Protein AF-A0A2U1PQ54-F1 (afdb_monomer_lite)

Sequence (69 aa):
MDSTAAIGIDLGTTYSCVAVWKNDRIEIVPNDQGNRTTPSCVAYTPTDRLIGDAAKNQQAMNPTNTIFG

Structure (mmCIF, N/CA/C/O backbone):
data_AF-A0A2U1PQ54-F1
#
_entry.id   AF-A0A2U1PQ54-F1
#
loop_
_atom_site.group_PDB
_atom_site.id
_atom_site.type_symbol
_atom_site.label_atom_id
_atom_site.label_alt_id
_atom_site.label_comp_id
_atom_site.label_asym_id
_atom_site.label_entity_id
_atom_site.label_seq_id
_atom_site.pdbx_PDB_ins_code
_atom_site.Cartn_x
_atom_site.Cartn_y
_atom_site.Cartn_z
_atom_site.occupancy
_atom_site.B_iso_or_equiv
_atom_site.auth_seq_id
_atom_site.auth_comp_id
_atom_site.auth_asym_id
_atom_site.auth_atom_id
_atom_site.pdbx_PDB_model_num
ATOM 1 N N . MET A 1 1 ? 7.201 -20.150 -21.753 1.00 50.16 1 MET A N 1
ATOM 2 C CA . MET A 1 1 ? 8.018 -19.613 -20.650 1.00 50.16 1 MET A CA 1
ATOM 3 C C . MET A 1 1 ? 7.180 -18.542 -19.999 1.00 50.16 1 MET A C 1
ATOM 5 O O . MET A 1 1 ? 6.927 -17.533 -20.642 1.00 50.16 1 MET A O 1
ATOM 9 N N . ASP A 1 2 ? 6.651 -18.816 -18.813 1.00 57.62 2 ASP A N 1
ATOM 10 C CA . ASP A 1 2 ? 5.975 -17.786 -18.031 1.00 57.62 2 ASP A CA 1
ATOM 11 C C . ASP A 1 2 ? 7.081 -16.855 -17.520 1.00 57.62 2 ASP A C 1
ATOM 13 O O . ASP A 1 2 ? 7.905 -17.253 -16.697 1.00 57.62 2 ASP A O 1
ATOM 17 N N . SER A 1 3 ? 7.242 -15.695 -18.157 1.00 67.50 3 SER A N 1
ATOM 18 C CA . SER A 1 3 ? 8.278 -14.741 -17.770 1.00 67.50 3 SER A CA 1
ATOM 19 C C . SER A 1 3 ? 7.784 -14.039 -16.516 1.00 67.50 3 SER A C 1
ATOM 21 O O . SER A 1 3 ? 6.949 -13.139 -16.587 1.00 67.50 3 SER A O 1
ATOM 23 N N . THR A 1 4 ? 8.273 -14.477 -15.358 1.00 79.50 4 THR A N 1
ATOM 24 C CA . THR A 1 4 ? 8.092 -13.753 -14.103 1.00 79.50 4 THR A CA 1
ATOM 25 C C . THR A 1 4 ? 8.696 -12.360 -14.262 1.00 79.50 4 THR A C 1
ATOM 27 O O . THR A 1 4 ? 9.913 -12.195 -14.338 1.00 79.50 4 THR A O 1
ATOM 30 N N . ALA A 1 5 ? 7.831 -11.351 -14.377 1.00 89.25 5 ALA A N 1
ATOM 31 C CA . ALA A 1 5 ? 8.240 -9.958 -14.473 1.00 89.25 5 ALA A CA 1
ATOM 32 C C . ALA A 1 5 ? 8.772 -9.476 -13.116 1.00 89.25 5 ALA A C 1
ATOM 34 O O . ALA A 1 5 ? 8.178 -9.758 -12.073 1.00 89.25 5 ALA A O 1
ATOM 35 N N . ALA A 1 6 ? 9.884 -8.739 -13.123 1.00 94.56 6 ALA A N 1
ATOM 36 C CA . ALA A 1 6 ? 10.408 -8.122 -11.912 1.00 94.56 6 ALA A CA 1
ATOM 37 C C . ALA A 1 6 ? 9.479 -6.990 -11.447 1.00 94.56 6 ALA A C 1
ATOM 39 O O . ALA A 1 6 ? 8.987 -6.207 -12.267 1.00 94.56 6 ALA A O 1
ATOM 40 N N . ILE A 1 7 ? 9.279 -6.891 -10.132 1.00 97.25 7 ILE A N 1
ATOM 41 C CA . ILE A 1 7 ? 8.511 -5.819 -9.495 1.00 97.25 7 ILE A CA 1
ATOM 42 C C . ILE A 1 7 ? 9.417 -4.974 -8.602 1.00 97.25 7 ILE A C 1
ATOM 44 O O . ILE A 1 7 ? 10.285 -5.499 -7.906 1.00 97.25 7 ILE A O 1
ATOM 48 N N . GLY A 1 8 ? 9.203 -3.664 -8.625 1.00 97.69 8 GLY A N 1
ATOM 49 C CA . GLY A 1 8 ? 9.772 -2.719 -7.672 1.00 97.69 8 GLY A CA 1
ATOM 50 C C . GLY A 1 8 ? 8.673 -2.232 -6.739 1.00 97.69 8 GLY A C 1
ATOM 51 O O . GLY A 1 8 ? 7.603 -1.850 -7.210 1.00 97.69 8 GLY A O 1
ATOM 52 N N . ILE A 1 9 ? 8.928 -2.255 -5.434 1.00 98.12 9 ILE A N 1
ATOM 53 C CA . ILE A 1 9 ? 7.991 -1.761 -4.424 1.00 98.12 9 ILE A CA 1
ATOM 54 C C . ILE A 1 9 ? 8.693 -0.665 -3.634 1.00 98.12 9 ILE A C 1
ATOM 56 O O . ILE A 1 9 ? 9.742 -0.902 -3.036 1.00 98.12 9 ILE A O 1
ATOM 60 N N . ASP A 1 10 ? 8.093 0.518 -3.637 1.00 97.94 10 ASP A N 1
ATOM 61 C CA . ASP A 1 10 ? 8.442 1.611 -2.739 1.00 97.94 10 ASP A CA 1
ATOM 62 C C . ASP A 1 10 ? 7.480 1.581 -1.546 1.00 97.94 10 ASP A C 1
ATOM 64 O O . ASP A 1 10 ? 6.271 1.765 -1.713 1.00 97.94 10 ASP A O 1
ATOM 68 N N . LEU A 1 11 ? 8.018 1.291 -0.359 1.00 97.12 11 LEU A N 1
ATOM 69 C CA . LEU A 1 11 ? 7.277 1.208 0.901 1.00 97.12 11 LEU A CA 1
ATOM 70 C C . LEU A 1 11 ? 7.428 2.515 1.678 1.00 97.12 11 LEU A C 1
ATOM 72 O O . LEU A 1 11 ? 8.105 2.580 2.705 1.00 97.12 11 LEU A O 1
ATOM 76 N N . GLY A 1 12 ? 6.803 3.568 1.157 1.00 97.31 12 GLY A N 1
ATOM 77 C CA . GLY A 1 12 ? 6.784 4.868 1.806 1.00 97.31 12 GLY A CA 1
ATOM 78 C C . GLY A 1 12 ? 5.884 4.896 3.042 1.00 97.31 12 GLY A C 1
ATOM 79 O O . GLY A 1 12 ? 4.889 4.180 3.148 1.00 97.31 12 GLY A O 1
ATOM 80 N N . THR A 1 13 ? 6.221 5.797 3.959 1.00 97.12 13 THR A N 1
ATOM 81 C CA . THR A 1 13 ? 5.514 6.087 5.215 1.00 97.12 13 THR A CA 1
ATOM 82 C C . THR A 1 13 ? 4.016 6.364 5.000 1.00 97.12 13 THR A C 1
ATOM 84 O O . THR A 1 13 ? 3.165 5.673 5.543 1.00 97.12 13 THR A O 1
ATOM 87 N N . THR A 1 14 ? 3.658 7.317 4.129 1.00 97.19 14 THR A N 1
ATOM 88 C CA . THR A 1 14 ? 2.243 7.672 3.874 1.00 97.19 14 THR A CA 1
ATOM 89 C C . THR A 1 14 ? 1.627 6.919 2.696 1.00 97.19 14 THR A C 1
ATOM 91 O O . THR A 1 14 ? 0.439 6.593 2.713 1.00 97.19 14 THR A O 1
ATOM 94 N N . TYR A 1 15 ? 2.412 6.668 1.652 1.00 98.00 15 TYR A N 1
ATOM 95 C CA . TYR A 1 15 ? 1.957 5.998 0.440 1.00 98.00 15 TYR A CA 1
ATOM 96 C C . TYR A 1 15 ? 3.010 5.014 -0.035 1.00 98.00 15 TYR A C 1
ATOM 98 O O . TYR A 1 15 ? 4.203 5.302 0.021 1.00 98.00 15 TYR A O 1
ATOM 106 N N . SER A 1 16 ? 2.537 3.898 -0.567 1.00 98.44 16 SER A N 1
ATOM 107 C CA . SER A 1 16 ? 3.344 2.916 -1.271 1.00 98.44 16 SER A CA 1
ATOM 108 C C . SER A 1 16 ? 3.063 2.972 -2.771 1.00 98.44 16 SER A C 1
ATOM 110 O O . SER A 1 16 ? 1.970 3.349 -3.210 1.00 98.44 16 SER A O 1
ATOM 112 N N . CYS A 1 17 ? 4.050 2.576 -3.566 1.00 98.25 17 CYS A N 1
ATOM 113 C CA . CYS A 1 17 ? 3.962 2.497 -5.020 1.00 98.25 17 CYS A CA 1
ATOM 114 C C . CYS A 1 17 ? 4.527 1.156 -5.489 1.00 98.25 17 CYS A C 1
ATOM 116 O O . CYS A 1 17 ? 5.485 0.641 -4.910 1.00 98.25 17 CYS A O 1
ATOM 118 N N . VAL A 1 18 ? 3.948 0.593 -6.546 1.00 98.12 18 VAL A N 1
ATOM 119 C CA . VAL A 1 18 ? 4.458 -0.622 -7.180 1.00 98.12 18 VAL A CA 1
ATOM 120 C C . VAL A 1 18 ? 4.639 -0.396 -8.675 1.00 98.12 18 VAL A C 1
ATOM 122 O O . VAL A 1 18 ? 3.784 0.169 -9.361 1.00 98.12 18 VAL A O 1
ATOM 125 N N . ALA A 1 19 ? 5.777 -0.852 -9.180 1.00 97.88 19 ALA A N 1
ATOM 126 C CA . ALA A 1 19 ? 6.126 -0.810 -10.585 1.00 97.88 19 ALA A CA 1
ATOM 127 C C . ALA A 1 19 ? 6.492 -2.209 -11.081 1.00 97.88 19 ALA A C 1
ATOM 129 O O . ALA A 1 19 ? 7.004 -3.033 -10.324 1.00 97.88 19 ALA A O 1
ATOM 130 N N . VAL A 1 20 ? 6.264 -2.468 -12.364 1.00 97.25 20 VAL A N 1
ATOM 131 C CA . VAL A 1 20 ? 6.645 -3.714 -13.035 1.00 97.25 20 VAL A CA 1
ATOM 132 C C . VAL A 1 20 ? 7.533 -3.409 -14.237 1.00 97.25 20 VAL A C 1
ATOM 134 O O . VAL A 1 20 ? 7.285 -2.454 -14.976 1.00 97.25 20 VAL A O 1
ATOM 137 N N . TRP A 1 21 ? 8.574 -4.220 -14.440 1.00 95.44 21 TRP A N 1
ATOM 138 C CA . TRP A 1 21 ? 9.360 -4.197 -15.672 1.00 95.44 21 TRP A CA 1
ATOM 139 C C . TRP A 1 21 ? 8.685 -5.075 -16.729 1.00 95.44 21 TRP A C 1
ATOM 141 O O . TRP A 1 21 ? 8.646 -6.301 -16.597 1.00 95.44 21 TRP A O 1
ATOM 151 N N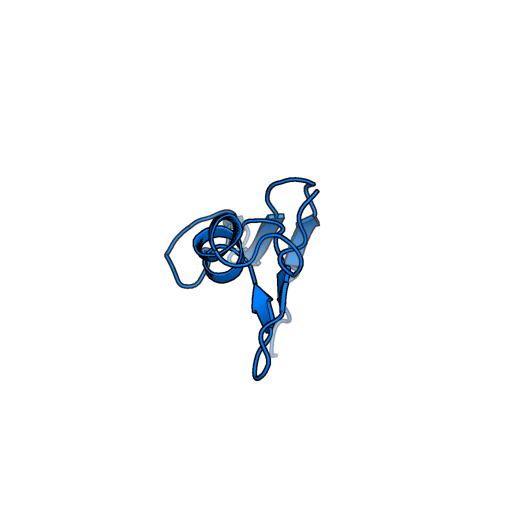 . LYS A 1 22 ? 8.136 -4.456 -17.778 1.00 91.94 22 LYS A N 1
ATOM 152 C CA . LYS A 1 22 ? 7.427 -5.149 -18.861 1.00 91.94 22 LYS A CA 1
ATOM 153 C C . LYS A 1 22 ? 7.585 -4.376 -20.166 1.00 91.94 22 LYS A C 1
ATOM 155 O O . LYS A 1 22 ? 7.594 -3.154 -20.159 1.00 91.94 22 LYS A O 1
ATOM 160 N N . ASN A 1 23 ? 7.658 -5.081 -21.297 1.00 91.00 23 ASN A N 1
ATOM 161 C CA . ASN A 1 23 ? 7.780 -4.465 -22.628 1.00 91.00 23 ASN A CA 1
ATOM 162 C C . ASN A 1 23 ? 8.971 -3.494 -22.734 1.00 91.00 23 ASN A C 1
ATOM 164 O O . ASN A 1 23 ? 8.840 -2.420 -23.317 1.00 91.00 23 ASN A O 1
ATOM 168 N N . ASP A 1 24 ? 10.102 -3.867 -22.130 1.00 91.75 24 ASP A N 1
ATOM 16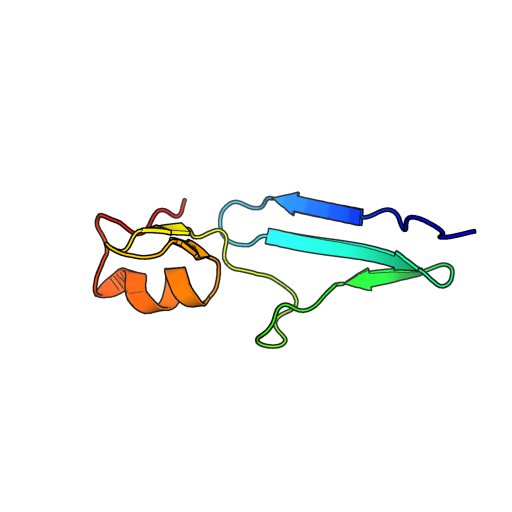9 C CA . ASP A 1 24 ? 11.339 -3.074 -22.126 1.00 91.75 24 ASP A CA 1
ATOM 170 C C . ASP A 1 24 ? 11.183 -1.666 -21.511 1.00 91.75 24 ASP A C 1
ATOM 172 O O . ASP A 1 24 ? 11.878 -0.714 -21.863 1.00 91.75 24 ASP A O 1
ATOM 176 N N . ARG A 1 25 ? 10.221 -1.518 -20.589 1.00 94.25 25 ARG A N 1
ATOM 177 C CA . ARG A 1 25 ? 9.959 -0.280 -19.850 1.00 94.25 25 ARG A CA 1
ATOM 178 C C . ARG A 1 25 ? 9.435 -0.549 -18.440 1.00 94.25 25 ARG A C 1
ATOM 180 O O . ARG A 1 25 ? 8.984 -1.645 -18.110 1.00 94.25 25 ARG A O 1
ATOM 187 N N . ILE A 1 26 ? 9.455 0.498 -17.620 1.00 95.69 26 ILE A N 1
ATOM 188 C CA . ILE A 1 26 ? 8.821 0.513 -16.299 1.00 95.69 26 ILE A CA 1
ATOM 189 C C . ILE A 1 26 ? 7.369 0.968 -16.459 1.00 95.69 26 ILE A C 1
ATOM 191 O O . ILE A 1 26 ? 7.102 2.005 -17.068 1.00 95.69 26 ILE A O 1
ATOM 195 N N . GLU A 1 27 ? 6.437 0.223 -15.873 1.00 96.50 27 GLU A N 1
ATOM 196 C CA . GLU A 1 27 ? 5.028 0.607 -15.772 1.00 96.50 27 GLU A CA 1
ATOM 197 C C . GLU A 1 27 ? 4.620 0.693 -14.296 1.00 96.50 27 GLU A C 1
ATOM 199 O O . GLU A 1 27 ? 4.854 -0.243 -13.533 1.00 96.50 27 GLU A O 1
ATOM 204 N N . ILE A 1 28 ? 4.009 1.811 -13.887 1.00 97.75 28 ILE A N 1
ATOM 205 C CA . ILE A 1 28 ? 3.422 1.950 -12.545 1.00 97.75 28 ILE A CA 1
ATOM 206 C C . ILE A 1 28 ? 2.070 1.246 -12.528 1.00 97.75 28 ILE A C 1
ATOM 208 O O . ILE A 1 28 ? 1.207 1.549 -13.358 1.00 97.75 28 ILE A O 1
ATOM 212 N N . VAL A 1 29 ? 1.885 0.334 -11.579 1.00 97.44 29 VAL A N 1
ATOM 213 C CA . VAL A 1 29 ? 0.667 -0.468 -11.466 1.00 97.44 29 VAL A CA 1
ATOM 214 C C . VAL A 1 29 ? -0.387 0.339 -10.697 1.00 97.44 29 VAL A C 1
ATOM 216 O O . VAL A 1 29 ? -0.143 0.699 -9.544 1.00 97.44 29 VAL A O 1
ATOM 219 N N . PRO A 1 30 ? -1.544 0.662 -11.305 1.00 97.88 30 PRO A N 1
ATOM 220 C CA . PRO A 1 30 ? -2.639 1.282 -10.575 1.00 97.88 30 PRO A CA 1
ATOM 221 C C . PRO A 1 30 ? -3.292 0.270 -9.624 1.00 97.88 30 PRO A C 1
ATOM 223 O O . PRO A 1 30 ? -3.349 -0.923 -9.925 1.00 97.88 30 PRO A O 1
ATOM 226 N N . ASN A 1 31 ? -3.813 0.747 -8.497 1.00 96.62 31 ASN A N 1
ATOM 227 C CA . ASN A 1 31 ? -4.661 -0.057 -7.625 1.00 96.62 31 ASN A CA 1
ATOM 228 C C . ASN A 1 31 ? -6.069 -0.246 -8.221 1.00 96.62 31 ASN A C 1
ATOM 230 O O . ASN A 1 31 ? -6.378 0.241 -9.312 1.00 96.62 31 ASN A O 1
ATOM 234 N N . ASP A 1 32 ? -6.930 -0.960 -7.503 1.00 95.50 32 ASP A N 1
ATOM 235 C CA . ASP A 1 32 ? -8.310 -1.257 -7.905 1.00 95.50 32 ASP A CA 1
ATOM 236 C C . ASP A 1 32 ? -9.199 -0.011 -8.082 1.00 95.50 32 ASP A C 1
ATOM 238 O O . ASP A 1 32 ? -10.202 -0.072 -8.792 1.00 95.50 32 ASP A O 1
ATOM 242 N N . GLN A 1 33 ? -8.806 1.132 -7.512 1.00 95.00 33 GLN A N 1
ATOM 243 C CA . GLN A 1 33 ? -9.460 2.433 -7.698 1.00 95.00 33 GLN A CA 1
ATOM 244 C C . GLN A 1 33 ? -8.832 3.282 -8.814 1.00 95.00 33 GLN A C 1
ATOM 246 O O . GLN A 1 33 ? -9.301 4.385 -9.094 1.00 95.00 33 GLN A O 1
ATOM 251 N N . GLY A 1 34 ? -7.779 2.789 -9.471 1.00 96.69 34 GLY A N 1
ATOM 252 C CA . GLY A 1 34 ? -7.063 3.503 -10.528 1.00 96.69 34 GLY A CA 1
ATOM 253 C C . GLY A 1 34 ? -5.954 4.438 -10.030 1.00 96.69 34 GLY A C 1
ATOM 254 O O . GLY A 1 34 ? -5.303 5.097 -10.847 1.00 96.69 34 GLY A O 1
ATOM 255 N N . ASN A 1 35 ? -5.694 4.492 -8.721 1.00 97.50 35 ASN A N 1
ATOM 256 C CA . ASN A 1 35 ? -4.631 5.315 -8.148 1.00 97.50 35 ASN A CA 1
ATOM 257 C C . ASN A 1 35 ? -3.265 4.658 -8.375 1.00 97.50 35 ASN A C 1
ATOM 259 O O . ASN A 1 35 ? -3.102 3.456 -8.195 1.00 97.50 35 ASN A O 1
ATOM 263 N N . ARG A 1 36 ? -2.250 5.450 -8.739 1.00 97.88 36 ARG A N 1
ATOM 264 C CA . ARG A 1 36 ? -0.868 4.960 -8.944 1.00 97.88 36 ARG A CA 1
ATOM 265 C C . ARG A 1 36 ? -0.057 4.814 -7.658 1.00 97.88 36 ARG A C 1
ATOM 267 O O . ARG A 1 36 ? 1.053 4.297 -7.685 1.00 97.88 36 ARG A O 1
ATOM 274 N N . THR A 1 37 ? -0.603 5.283 -6.549 1.00 97.94 37 THR A N 1
ATOM 275 C CA . THR A 1 37 ? -0.074 5.071 -5.209 1.00 97.94 37 THR A CA 1
ATOM 276 C C . THR A 1 37 ? -1.208 4.569 -4.331 1.00 97.94 37 THR A C 1
ATOM 278 O O . THR A 1 37 ? -2.372 4.895 -4.554 1.00 97.94 37 THR A O 1
ATOM 281 N N . THR A 1 38 ? -0.872 3.750 -3.343 1.00 98.50 38 THR A N 1
ATOM 282 C CA . THR A 1 38 ? -1.830 3.206 -2.377 1.00 98.50 38 THR A CA 1
ATOM 283 C C . THR A 1 38 ? -1.462 3.724 -0.992 1.00 98.50 38 THR A C 1
ATOM 285 O O . THR A 1 38 ? -0.279 3.679 -0.650 1.00 98.50 38 THR A O 1
ATOM 288 N N . PRO A 1 39 ? -2.412 4.234 -0.186 1.00 98.25 39 PRO A N 1
ATOM 289 C CA . PRO A 1 39 ? -2.118 4.628 1.187 1.00 98.25 39 PRO A CA 1
ATOM 290 C C . PRO A 1 39 ? -1.449 3.497 1.974 1.00 98.25 39 PRO A C 1
ATOM 292 O O . PRO A 1 39 ? -1.899 2.353 1.929 1.00 98.25 39 PRO A O 1
ATOM 295 N N . SER A 1 40 ? -0.404 3.817 2.731 1.00 98.25 40 SER A N 1
ATOM 296 C CA . SER A 1 40 ? 0.282 2.870 3.618 1.00 98.25 40 SER A CA 1
ATOM 297 C C . SER A 1 40 ? -0.505 2.705 4.923 1.00 98.25 40 SER A C 1
ATOM 299 O O . SER A 1 40 ? -0.036 3.026 6.012 1.00 98.25 40 SER A O 1
ATOM 301 N N . CYS A 1 41 ? -1.751 2.247 4.791 1.00 97.94 41 CYS A N 1
ATOM 302 C CA . CYS A 1 41 ? -2.709 2.126 5.883 1.00 97.94 41 CYS A CA 1
ATOM 303 C C . CYS A 1 41 ? -3.292 0.712 5.931 1.00 97.94 41 CYS A C 1
ATOM 305 O O . CYS A 1 41 ? -3.679 0.152 4.900 1.00 97.94 41 CYS A O 1
ATOM 307 N N . VAL A 1 42 ? -3.424 0.165 7.139 1.00 98.38 42 VAL A N 1
ATOM 308 C CA . VAL A 1 42 ? -4.098 -1.112 7.400 1.00 98.38 42 VAL A CA 1
ATOM 309 C C . VAL A 1 42 ? -5.116 -0.901 8.507 1.00 98.38 42 VAL A C 1
ATOM 311 O O . VAL A 1 42 ? -4.777 -0.390 9.569 1.00 98.38 42 VAL A O 1
ATOM 314 N N . ALA A 1 43 ? -6.356 -1.314 8.279 1.00 98.44 43 ALA A N 1
ATOM 315 C CA . ALA A 1 43 ? -7.410 -1.231 9.274 1.00 98.44 43 ALA A CA 1
ATOM 316 C C . ALA A 1 43 ? -8.023 -2.603 9.545 1.00 98.44 43 ALA A C 1
ATOM 318 O O . ALA A 1 43 ? -8.341 -3.348 8.618 1.00 98.44 43 ALA A O 1
ATOM 319 N N . TYR A 1 44 ? -8.205 -2.924 10.820 1.00 98.38 44 TYR A N 1
ATOM 320 C CA . TYR A 1 44 ? -8.807 -4.179 11.257 1.00 98.38 44 TYR A CA 1
ATOM 321 C C . TYR A 1 44 ? -10.288 -3.967 11.575 1.00 98.38 44 TYR A C 1
ATOM 323 O O . TYR A 1 44 ? -10.661 -3.038 12.299 1.00 98.38 44 TYR A O 1
ATOM 331 N N . THR A 1 45 ? -11.129 -4.846 11.038 1.00 96.06 45 THR A N 1
ATOM 332 C CA . THR A 1 45 ? -12.541 -4.983 11.402 1.00 96.06 45 THR A CA 1
ATOM 333 C C . THR A 1 45 ? -12.753 -6.350 12.070 1.00 96.06 45 THR A C 1
ATOM 335 O O . THR A 1 45 ? -11.833 -7.172 12.092 1.00 96.06 45 THR A O 1
ATOM 338 N N . PRO A 1 46 ? -13.941 -6.638 12.633 1.00 97.12 46 PRO A N 1
ATOM 339 C CA . PRO A 1 46 ? -14.218 -7.956 13.205 1.00 97.12 46 PRO A CA 1
ATOM 340 C C . PRO A 1 46 ? -14.116 -9.113 12.199 1.00 97.12 46 PRO A C 1
ATOM 342 O O . PRO A 1 46 ? -13.908 -10.252 12.608 1.00 97.12 46 PRO A O 1
ATOM 345 N N . THR A 1 47 ? -14.289 -8.834 10.905 1.00 97.00 47 THR A N 1
ATOM 346 C CA . THR A 1 47 ? -14.364 -9.849 9.845 1.00 97.00 47 THR A CA 1
ATOM 347 C C . THR A 1 47 ? -13.188 -9.796 8.880 1.00 97.00 47 THR A C 1
ATOM 349 O O . THR A 1 4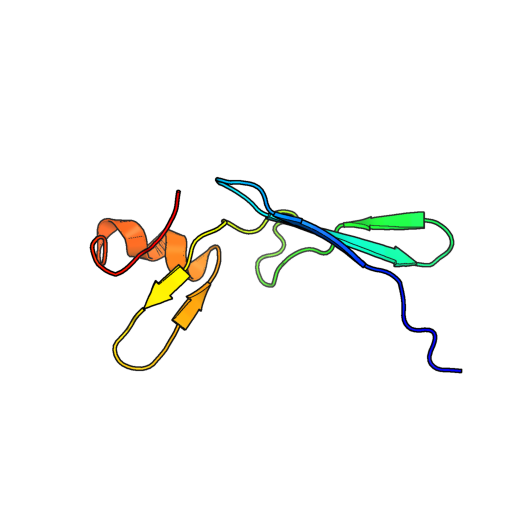7 ? -12.797 -10.831 8.349 1.00 97.00 47 THR A O 1
ATOM 352 N N . ASP A 1 48 ? -12.605 -8.616 8.669 1.00 97.19 48 ASP A N 1
ATOM 35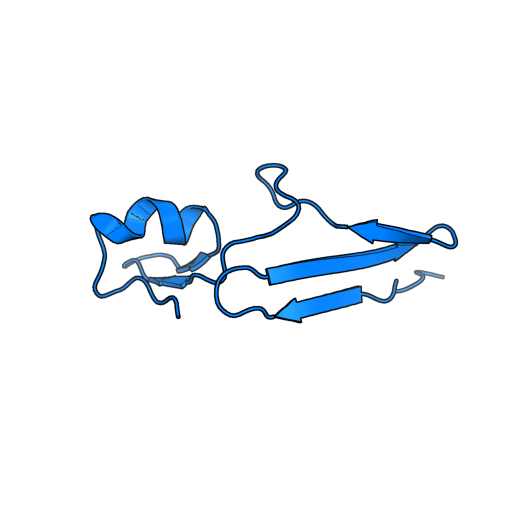3 C CA . ASP A 1 48 ? -11.710 -8.353 7.549 1.00 97.19 48 ASP A CA 1
ATOM 354 C C . ASP A 1 48 ? -10.528 -7.461 7.936 1.00 97.19 48 ASP A C 1
ATOM 356 O O . ASP A 1 48 ? -10.512 -6.753 8.947 1.00 97.19 48 ASP A O 1
ATOM 360 N N . ARG A 1 49 ? -9.523 -7.461 7.060 1.00 97.94 49 ARG A N 1
ATOM 361 C CA . ARG A 1 49 ? -8.438 -6.478 7.063 1.00 97.94 49 ARG A CA 1
ATOM 362 C C . ARG A 1 49 ? -8.586 -5.609 5.829 1.00 97.94 49 ARG A C 1
ATOM 364 O O . ARG A 1 49 ? -8.441 -6.101 4.713 1.00 97.94 49 ARG A O 1
ATOM 371 N N . LEU A 1 50 ? -8.864 -4.329 6.036 1.00 97.69 50 LEU A N 1
ATOM 372 C CA . LEU A 1 50 ? -8.905 -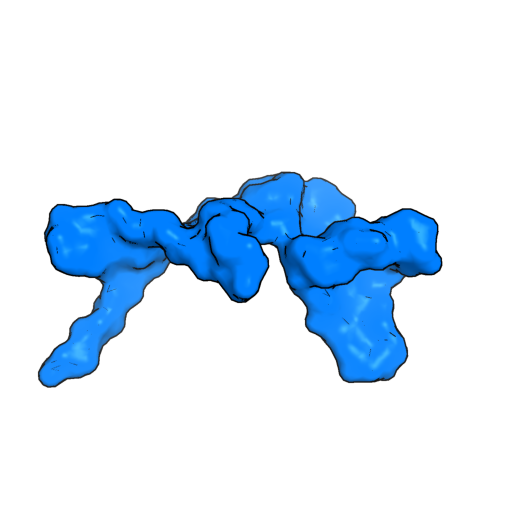3.342 4.966 1.00 97.69 50 LEU A CA 1
ATOM 373 C C . LEU A 1 50 ? -7.502 -2.764 4.770 1.00 97.69 50 LEU A C 1
ATOM 375 O O . LEU A 1 50 ? -6.770 -2.555 5.738 1.00 97.69 50 LEU A O 1
ATOM 379 N N . ILE A 1 51 ? -7.124 -2.517 3.519 1.00 97.94 51 ILE A N 1
ATOM 380 C CA . ILE A 1 51 ? -5.786 -2.053 3.130 1.00 97.94 51 ILE A CA 1
ATOM 381 C C . ILE A 1 51 ? -5.948 -0.864 2.182 1.00 97.94 51 ILE A C 1
ATOM 383 O O . ILE A 1 51 ? -6.905 -0.807 1.408 1.00 97.94 51 ILE A O 1
ATOM 387 N N . GLY A 1 52 ? -5.025 0.094 2.242 1.00 97.75 52 GLY A N 1
ATOM 388 C CA . GLY A 1 52 ? -4.981 1.190 1.283 1.00 97.75 52 GLY A CA 1
ATOM 389 C C . GLY A 1 52 ? -6.124 2.178 1.459 1.00 97.75 52 GLY A C 1
ATOM 390 O O . GLY A 1 52 ? -6.445 2.595 2.574 1.00 97.75 52 GLY A O 1
ATOM 391 N N . ASP A 1 53 ? -6.745 2.554 0.345 1.00 97.69 53 ASP A N 1
ATOM 392 C CA . ASP A 1 53 ? -7.837 3.527 0.310 1.00 97.69 53 ASP A CA 1
ATOM 393 C C . ASP A 1 53 ? -9.012 3.106 1.211 1.00 97.69 53 ASP A C 1
ATOM 395 O O . ASP A 1 53 ? -9.552 3.926 1.952 1.00 97.69 53 ASP A O 1
ATOM 399 N N . ALA A 1 54 ? -9.351 1.812 1.249 1.00 97.00 54 ALA A N 1
ATOM 400 C CA . ALA A 1 54 ? -10.411 1.299 2.118 1.00 97.00 54 ALA A CA 1
ATOM 401 C C . ALA A 1 54 ? -10.095 1.481 3.615 1.00 97.00 54 ALA A C 1
ATOM 403 O O . ALA A 1 54 ? -10.977 1.837 4.397 1.00 97.00 54 ALA A O 1
ATOM 404 N N . ALA A 1 55 ? -8.837 1.274 4.024 1.00 97.81 55 ALA A N 1
ATOM 405 C CA . ALA A 1 55 ? -8.403 1.514 5.400 1.00 97.81 55 ALA A CA 1
ATOM 406 C C . ALA A 1 55 ? -8.423 3.008 5.744 1.00 97.81 55 ALA A C 1
ATOM 408 O O . ALA A 1 55 ? -8.951 3.406 6.781 1.00 97.81 55 ALA A O 1
ATOM 409 N N . LYS A 1 56 ? -7.898 3.843 4.842 1.00 96.88 56 LYS A N 1
ATOM 410 C CA . LYS A 1 56 ? -7.847 5.297 5.018 1.00 96.88 56 LYS A CA 1
ATOM 411 C C . LYS A 1 56 ? -9.243 5.918 5.139 1.00 96.88 56 LYS A C 1
ATOM 413 O O . LYS A 1 56 ? -9.455 6.780 5.988 1.00 96.88 56 LYS A O 1
ATOM 418 N N . ASN A 1 57 ? -10.212 5.446 4.356 1.00 96.12 57 ASN A N 1
ATOM 419 C CA . ASN A 1 57 ? -11.575 5.988 4.345 1.00 96.12 57 ASN A CA 1
ATOM 420 C C . ASN A 1 57 ? -12.329 5.805 5.672 1.00 96.12 57 ASN A C 1
ATOM 422 O O . ASN A 1 57 ? -13.195 6.613 5.998 1.00 96.12 57 ASN A O 1
ATOM 426 N N . GLN A 1 58 ? -12.000 4.778 6.459 1.00 94.75 58 GLN A N 1
ATOM 427 C CA . GLN A 1 58 ? -12.619 4.559 7.770 1.00 94.75 58 GLN A CA 1
ATOM 428 C C . GLN A 1 58 ? -11.811 5.135 8.938 1.00 94.75 58 GLN A C 1
ATOM 430 O O . GLN A 1 58 ? -12.267 5.036 10.074 1.00 94.75 58 GLN A O 1
ATOM 435 N N . GLN A 1 59 ? -10.650 5.752 8.694 1.00 94.44 59 GLN A N 1
ATOM 436 C CA . GLN A 1 59 ? -9.741 6.221 9.747 1.00 94.44 59 GLN A CA 1
ATOM 437 C C . GLN A 1 59 ? -10.440 7.125 10.775 1.00 94.44 59 GLN A C 1
ATOM 439 O O . GLN A 1 59 ? -10.164 7.028 11.966 1.00 94.44 59 GLN A O 1
ATOM 444 N N . ALA A 1 60 ? -11.375 7.975 10.338 1.00 95.38 60 ALA A N 1
ATOM 445 C CA . ALA A 1 60 ? -12.135 8.845 11.236 1.00 95.38 60 ALA A CA 1
ATOM 446 C C . ALA A 1 60 ? -13.165 8.089 12.100 1.00 95.38 60 ALA A C 1
ATOM 448 O O . ALA A 1 60 ? -13.447 8.503 13.219 1.00 95.38 60 ALA A O 1
ATOM 449 N N . MET A 1 61 ? -13.728 6.988 11.591 1.00 96.62 61 MET A N 1
ATOM 450 C CA . MET A 1 61 ? -14.765 6.196 12.272 1.00 96.62 61 MET A CA 1
ATOM 451 C C . MET A 1 61 ? -14.187 5.055 13.117 1.00 96.62 61 MET A C 1
ATOM 453 O O . MET A 1 61 ? -14.794 4.650 14.103 1.00 96.62 61 MET A O 1
ATOM 457 N N . ASN A 1 62 ? -13.015 4.542 12.744 1.00 96.88 62 ASN A N 1
ATOM 458 C CA . ASN A 1 62 ? -12.328 3.433 13.401 1.00 96.88 62 ASN A CA 1
ATOM 459 C C . ASN A 1 62 ? -10.848 3.779 13.679 1.00 96.88 62 ASN A C 1
ATOM 461 O O . ASN A 1 62 ? -9.945 3.069 13.222 1.00 96.88 62 ASN A O 1
ATOM 465 N N . PRO A 1 63 ? -10.561 4.885 14.391 1.00 96.81 63 PRO A N 1
ATOM 466 C CA . PRO A 1 63 ? -9.204 5.417 14.513 1.00 96.81 63 PRO A CA 1
ATOM 467 C C . PRO A 1 63 ? -8.262 4.486 15.277 1.00 96.81 63 PRO A C 1
ATOM 469 O O . PRO A 1 63 ? -7.095 4.370 14.924 1.00 96.81 63 PRO A O 1
ATOM 472 N N . THR A 1 64 ? -8.756 3.787 16.300 1.00 97.88 64 THR A N 1
ATOM 473 C CA . THR A 1 64 ? -7.929 2.921 17.154 1.00 97.88 64 THR A CA 1
ATOM 474 C C . THR A 1 64 ? -7.479 1.642 16.458 1.00 97.88 64 THR A C 1
ATOM 476 O O . THR A 1 64 ? -6.451 1.088 16.829 1.00 97.88 64 THR A O 1
ATOM 479 N N . ASN A 1 65 ? -8.237 1.166 15.464 1.00 98.12 65 ASN A N 1
ATOM 480 C CA . ASN A 1 65 ? -7.907 -0.048 14.711 1.00 98.12 65 ASN A CA 1
ATOM 481 C C . ASN A 1 65 ? -7.431 0.253 13.287 1.00 98.12 65 ASN A C 1
ATOM 483 O O . ASN A 1 65 ? -7.300 -0.677 12.491 1.00 98.12 65 ASN A O 1
ATOM 487 N N . THR A 1 66 ? -7.181 1.524 12.962 1.00 98.31 66 THR A N 1
ATOM 48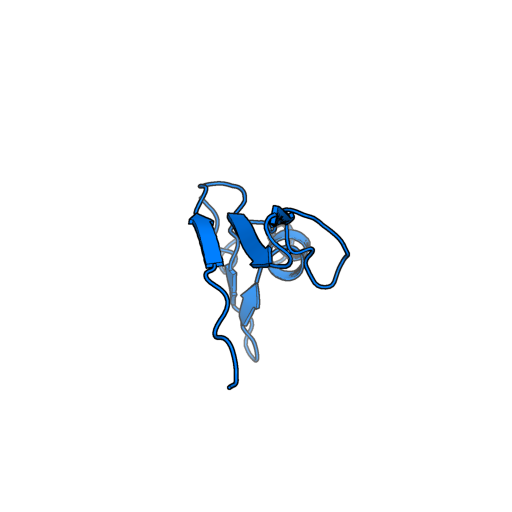8 C CA . THR A 1 66 ? -6.595 1.948 11.689 1.00 98.31 66 THR A CA 1
ATOM 489 C C . THR A 1 66 ? -5.154 2.376 11.931 1.00 98.31 66 THR A C 1
ATOM 491 O O . THR A 1 66 ? -4.900 3.413 12.535 1.00 98.31 66 THR A O 1
ATOM 494 N N . ILE A 1 67 ? -4.211 1.562 11.462 1.00 98.31 67 ILE A N 1
ATOM 495 C CA . ILE A 1 67 ? -2.774 1.768 11.609 1.00 98.31 67 ILE A CA 1
ATOM 496 C C . ILE A 1 67 ? -2.253 2.452 10.347 1.00 98.31 67 ILE A C 1
ATOM 498 O O . ILE A 1 67 ? -2.465 1.978 9.230 1.00 98.31 67 ILE A O 1
ATOM 502 N N . PHE A 1 68 ? -1.568 3.566 10.551 1.00 95.12 68 PHE A N 1
ATOM 503 C CA . PHE A 1 68 ? -0.883 4.368 9.547 1.00 95.12 68 PHE A CA 1
ATOM 504 C C . PHE A 1 68 ? 0.234 5.131 10.269 1.00 95.12 68 PHE A C 1
ATOM 506 O O . PHE A 1 68 ? 0.149 5.336 11.484 1.00 95.12 68 PHE A O 1
ATOM 513 N N . GLY A 1 69 ? 1.285 5.525 9.557 1.00 79.38 69 GLY A N 1
ATOM 514 C CA . GLY A 1 69 ? 2.441 6.163 10.181 1.00 79.38 69 GLY A CA 1
ATOM 515 C C . GLY A 1 69 ? 3.475 6.531 9.164 1.00 79.38 69 GLY A C 1
ATOM 516 O O . GLY A 1 69 ? 4.135 5.598 8.658 1.00 79.38 69 GLY A O 1
#

Foldseek 3Di:
DPPPWDKDWDLDQFKIWIWTCDPNDIDTDADPVRHSIFTQKWFDDPVDIDGGPRLVVCCVVRVVRIDGD

Organism: Artemisia annua (NCBI:txid35608)

InterPro domains:
  IPR013126 Heat shock protein 70 family [PF00012] (6-68)
  IPR013126 Heat shock protein 70 family [PTHR19375] (6-68)
  IPR018181 Heat shock protein 70, conserved site [PS00297] (9-16)
  IPR043129 ATPase, nucleotide binding domain [SSF53067] (5-68)

Radius of gyration: 14.64 Å; chains: 1; bounding box: 26×28×40 Å

pLDDT: mean 94.6, std 8.57, range [50.16, 98.5]

Secondary structure (DSSP, 8-state):
------EEEEE-SSEEEEEEEETTEEEEPP-TTS-SSEES-EEE-SS-EEETHHHHHTTTTSGGGEE--